Protein AF-A0A830GXI7-F1 (afdb_monomer)

pLDDT: mean 90.22, std 7.75, range [62.47, 98.5]

Radius of gyration: 18.89 Å; Cα contacts (8 Å, |Δi|>4): 140; chains: 1; bounding box: 50×39×60 Å

Solvent-accessible surface area (backbone atoms only — not comparable to full-atom values): 7081 Å² total; per-residue (Å²): 87,68,66,61,53,50,22,61,77,68,75,38,66,59,50,73,40,63,46,100,86,42,29,65,54,28,36,36,38,57,66,35,54,53,53,37,52,76,70,68,50,61,60,83,56,65,65,80,84,56,31,48,54,90,81,69,58,71,45,52,73,83,56,58,69,68,58,56,55,50,49,26,63,78,67,73,42,60,62,36,39,26,18,50,101,79,47,27,68,74,49,72,51,40,56,68,57,56,51,54,50,49,55,54,52,49,60,60,69,63,55,81,81,78,80,85,77,82,129

Structure (mmCIF, N/CA/C/O backbone):
data_AF-A0A830GXI7-F1
#
_entry.id   AF-A0A830GXI7-F1
#
loop_
_atom_site.group_PDB
_atom_site.id
_atom_site.type_symbol
_atom_site.label_atom_id
_atom_site.label_alt_id
_atom_site.label_comp_id
_atom_site.label_asym_id
_atom_site.label_entity_id
_atom_site.label_seq_id
_atom_site.pdbx_PDB_ins_code
_atom_site.Cartn_x
_atom_site.Cartn_y
_atom_site.Cartn_z
_atom_site.occupancy
_atom_site.B_iso_or_equiv
_atom_site.auth_seq_id
_atom_site.auth_comp_id
_atom_site.auth_asym_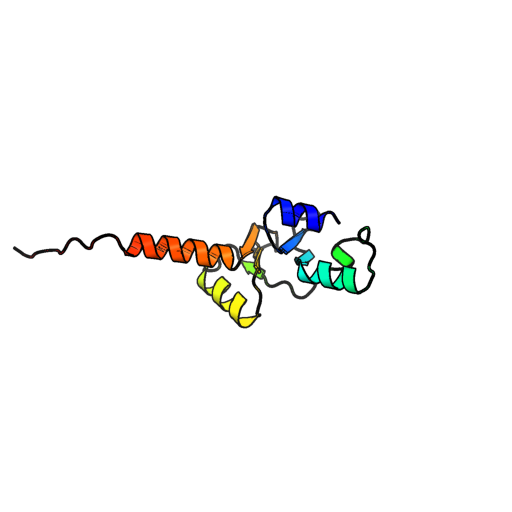id
_atom_site.auth_atom_id
_atom_site.pdbx_PDB_model_num
ATOM 1 N N . MET A 1 1 ? 2.279 -0.111 -20.144 1.00 74.62 1 MET A N 1
ATOM 2 C CA . MET A 1 1 ? 2.112 -0.024 -18.675 1.00 74.62 1 MET A CA 1
ATOM 3 C C . MET A 1 1 ? 0.655 -0.179 -18.230 1.00 74.62 1 MET A C 1
ATOM 5 O O . MET A 1 1 ? -0.108 0.781 -18.223 1.00 74.62 1 MET A O 1
ATOM 9 N N . GLU A 1 2 ? 0.254 -1.386 -17.840 1.00 84.12 2 GLU A N 1
ATOM 10 C CA . GLU A 1 2 ? -1.050 -1.649 -17.210 1.00 84.12 2 GLU A CA 1
ATOM 11 C C . GLU A 1 2 ? -1.208 -0.950 -15.849 1.00 84.12 2 GLU A C 1
ATOM 13 O O . GLU A 1 2 ? -2.260 -0.374 -15.579 1.00 84.12 2 GLU A O 1
ATOM 18 N N . ALA A 1 3 ? -0.132 -0.883 -15.054 1.00 87.75 3 ALA A N 1
ATOM 19 C CA . ALA A 1 3 ? -0.107 -0.191 -13.763 1.00 87.75 3 ALA A CA 1
ATOM 20 C C . ALA A 1 3 ? -0.587 1.268 -13.850 1.00 87.75 3 ALA A C 1
ATOM 22 O O . ALA A 1 3 ? -1.421 1.679 -13.052 1.00 87.75 3 ALA A O 1
ATOM 23 N N . VAL A 1 4 ? -0.136 2.032 -14.854 1.00 89.38 4 VAL A N 1
ATOM 24 C CA . VAL A 1 4 ? -0.565 3.429 -15.072 1.00 89.38 4 VAL A CA 1
ATOM 25 C C . VAL A 1 4 ? -2.072 3.516 -15.327 1.00 89.38 4 VAL A C 1
ATOM 27 O O . VAL A 1 4 ? -2.749 4.385 -14.778 1.00 89.38 4 VAL A O 1
ATOM 30 N N . ARG A 1 5 ? -2.620 2.597 -16.133 1.00 89.81 5 ARG A N 1
ATOM 31 C CA . ARG A 1 5 ? -4.065 2.550 -16.406 1.00 89.81 5 ARG A CA 1
ATOM 32 C C . ARG A 1 5 ? -4.859 2.240 -15.141 1.00 89.81 5 ARG A C 1
ATOM 34 O O . ARG A 1 5 ? -5.876 2.883 -14.900 1.00 89.81 5 ARG A O 1
ATOM 41 N N . LEU A 1 6 ? -4.388 1.294 -14.329 1.00 90.88 6 LEU A N 1
ATOM 42 C CA . LEU A 1 6 ? -5.019 0.947 -13.054 1.00 90.88 6 LEU A CA 1
ATOM 43 C C . LEU A 1 6 ? -4.949 2.104 -12.050 1.00 90.88 6 LEU A C 1
ATOM 45 O O . LEU A 1 6 ? -5.974 2.440 -11.463 1.00 90.88 6 LEU A O 1
ATOM 49 N N . MET A 1 7 ? -3.791 2.759 -11.914 1.00 91.25 7 MET A N 1
ATOM 50 C CA . MET A 1 7 ? -3.619 3.955 -11.078 1.00 91.25 7 MET A CA 1
ATOM 51 C C . MET A 1 7 ? -4.605 5.055 -11.461 1.00 91.25 7 MET A C 1
ATOM 53 O O . MET A 1 7 ? -5.315 5.575 -10.604 1.00 91.25 7 MET A O 1
ATOM 57 N N . SER A 1 8 ? -4.694 5.362 -12.759 1.00 91.81 8 SER A N 1
ATOM 58 C CA . SER A 1 8 ? -5.612 6.374 -13.281 1.00 91.81 8 SER A CA 1
ATOM 59 C C . SER A 1 8 ? -7.073 6.007 -13.012 1.00 91.81 8 SER A C 1
ATOM 61 O O . SER A 1 8 ? -7.814 6.819 -12.461 1.00 91.81 8 SER A O 1
ATOM 63 N N . LYS A 1 9 ? -7.477 4.766 -13.315 1.00 92.25 9 LYS A N 1
ATOM 64 C CA . LYS A 1 9 ? -8.852 4.287 -13.102 1.00 92.25 9 LYS A CA 1
ATOM 65 C C . LYS A 1 9 ? -9.257 4.304 -11.625 1.00 92.25 9 LYS A C 1
ATOM 67 O O . LYS A 1 9 ? -10.391 4.649 -11.314 1.00 92.25 9 LYS A O 1
ATOM 72 N N . ALA A 1 10 ? -8.351 3.921 -10.729 1.00 87.88 10 ALA A N 1
ATOM 73 C CA . ALA A 1 10 ? -8.603 3.865 -9.291 1.00 87.88 10 ALA A CA 1
ATOM 74 C C . ALA A 1 10 ? -8.271 5.180 -8.557 1.00 87.88 10 ALA A C 1
ATOM 76 O O . ALA A 1 10 ? -8.428 5.250 -7.341 1.00 87.88 10 ALA A O 1
ATOM 77 N N . ASN A 1 11 ? -7.818 6.218 -9.274 1.00 88.31 11 ASN A N 1
ATOM 78 C CA . ASN A 1 11 ? -7.367 7.495 -8.714 1.00 88.31 11 ASN A CA 1
ATOM 79 C C . ASN A 1 11 ? -6.364 7.327 -7.548 1.00 88.31 11 ASN A C 1
ATOM 81 O O . ASN A 1 11 ? -6.428 8.017 -6.525 1.00 88.31 11 ASN A O 1
ATOM 85 N N . THR A 1 12 ? -5.429 6.387 -7.692 1.00 90.94 12 THR A N 1
ATOM 86 C CA . THR A 1 12 ? -4.435 6.019 -6.673 1.00 90.94 12 THR A CA 1
ATOM 87 C C . THR A 1 12 ? -3.019 6.181 -7.209 1.00 90.94 12 THR A C 1
ATOM 89 O O . THR A 1 12 ? -2.764 5.917 -8.379 1.00 90.94 12 THR A O 1
ATOM 92 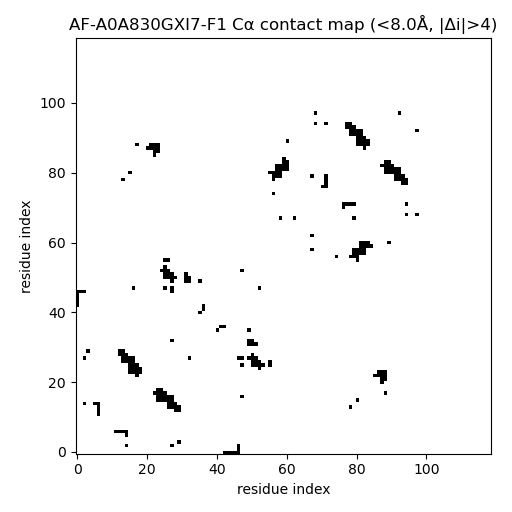N N . GLY A 1 13 ? -2.087 6.571 -6.337 1.00 91.12 13 GLY A N 1
ATOM 93 C CA . GLY A 1 13 ? -0.673 6.711 -6.695 1.00 91.12 13 GLY A CA 1
ATOM 94 C C . GLY A 1 13 ? 0.147 5.433 -6.500 1.00 91.12 13 GLY A C 1
ATOM 95 O O . GLY A 1 13 ? 1.376 5.470 -6.607 1.00 91.12 13 GLY A O 1
ATOM 96 N N . LEU A 1 14 ? -0.506 4.325 -6.134 1.00 93.75 14 LEU A N 1
ATOM 97 C CA . LEU A 1 14 ? 0.123 3.034 -5.879 1.00 93.75 14 LEU A CA 1
ATOM 98 C C . LEU A 1 14 ? -0.800 1.885 -6.293 1.00 93.75 14 LEU A C 1
ATOM 100 O O . LEU A 1 14 ? -1.982 1.879 -5.951 1.00 93.75 14 LEU A O 1
ATOM 104 N N . VAL A 1 15 ? -0.234 0.897 -6.983 1.00 93.88 15 VAL A N 1
ATOM 105 C CA . VAL A 1 15 ? -0.867 -0.398 -7.269 1.00 93.88 15 VAL A CA 1
ATOM 106 C C . VAL A 1 15 ? -0.045 -1.519 -6.652 1.00 93.88 15 VAL A C 1
ATOM 108 O O . VAL A 1 15 ? 1.161 -1.377 -6.442 1.00 93.88 15 VAL A O 1
ATOM 111 N N . VAL A 1 16 ? -0.708 -2.631 -6.358 1.00 95.00 16 VAL A N 1
ATOM 112 C CA . VAL A 1 16 ? -0.100 -3.803 -5.729 1.00 95.00 16 VAL A CA 1
ATOM 113 C C . VAL A 1 16 ? 0.040 -4.902 -6.774 1.00 95.00 16 VAL A C 1
ATOM 115 O O . VAL A 1 16 ? -0.901 -5.171 -7.518 1.00 95.00 16 VAL A O 1
ATOM 118 N N . VAL A 1 17 ? 1.216 -5.518 -6.832 1.00 93.69 17 VAL A N 1
ATOM 119 C CA . VAL A 1 17 ? 1.476 -6.721 -7.624 1.00 93.69 17 VAL A CA 1
ATOM 120 C C . VAL A 1 17 ? 1.105 -7.920 -6.762 1.00 93.69 17 VAL A C 1
ATOM 122 O O . VAL A 1 17 ? 1.584 -8.048 -5.633 1.00 93.69 17 VAL A O 1
ATOM 125 N N . VAL A 1 18 ? 0.229 -8.771 -7.284 1.00 94.44 18 VAL A N 1
ATOM 126 C CA . VAL A 1 18 ? -0.361 -9.898 -6.559 1.00 94.44 18 VAL A CA 1
ATOM 127 C C . VAL A 1 18 ? -0.100 -11.175 -7.349 1.00 94.44 18 VAL A C 1
ATOM 129 O O . VAL A 1 18 ? -0.244 -11.170 -8.569 1.00 94.44 18 VAL A O 1
ATOM 132 N N . GLY A 1 19 ? 0.317 -12.237 -6.662 1.00 94.12 19 GLY A N 1
ATOM 133 C CA . GLY A 1 19 ? 0.496 -13.558 -7.264 1.00 94.12 19 GLY A CA 1
ATOM 134 C C . GLY A 1 19 ? -0.828 -14.298 -7.446 1.00 94.12 19 GLY A C 1
ATOM 135 O O . GLY A 1 19 ? -1.860 -13.893 -6.910 1.00 94.12 19 GLY A O 1
ATOM 136 N N . ASP A 1 20 ? -0.795 -15.429 -8.147 1.00 95.50 20 ASP A N 1
ATOM 137 C CA . ASP A 1 20 ? -1.991 -16.252 -8.392 1.00 95.50 20 ASP A CA 1
ATOM 138 C C . ASP A 1 20 ? -2.632 -16.789 -7.096 1.00 95.50 20 ASP A C 1
ATOM 140 O O . ASP A 1 20 ? -3.826 -17.078 -7.054 1.00 95.50 20 ASP A O 1
ATOM 144 N N . ASP A 1 21 ? -1.85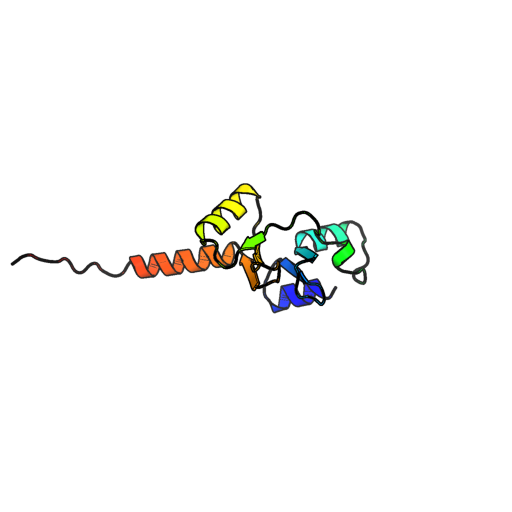6 -16.886 -6.012 1.00 96.00 21 ASP A N 1
ATOM 145 C CA . ASP A 1 21 ? -2.320 -17.280 -4.676 1.00 96.00 21 ASP A CA 1
ATOM 146 C C . ASP A 1 21 ? -2.935 -16.118 -3.866 1.00 96.00 21 ASP A C 1
ATOM 148 O O . ASP A 1 21 ? -3.352 -16.295 -2.716 1.00 96.00 21 ASP A O 1
ATOM 152 N N . GLY A 1 22 ? -3.006 -14.923 -4.458 1.00 96.25 22 GLY A N 1
ATOM 153 C CA . GLY A 1 22 ? -3.529 -13.713 -3.835 1.00 96.25 22 GLY A CA 1
ATOM 154 C C . GLY A 1 22 ? -2.536 -12.997 -2.919 1.00 96.25 22 GLY A C 1
ATOM 155 O O . GLY A 1 22 ? -2.909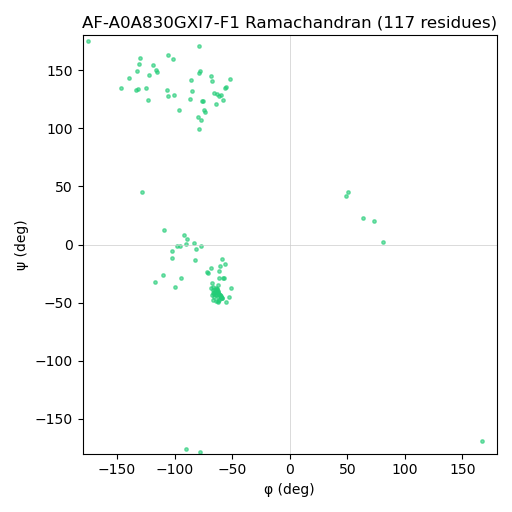 -11.983 -2.317 1.00 96.25 22 GLY A O 1
ATOM 156 N N . LYS A 1 23 ? -1.294 -13.485 -2.792 1.00 96.75 23 LYS A N 1
ATOM 157 C CA . LYS A 1 23 ? -0.282 -12.853 -1.940 1.00 96.75 23 LYS A CA 1
ATOM 158 C C . LYS A 1 23 ? 0.330 -11.624 -2.578 1.00 96.75 23 LYS A C 1
ATOM 160 O O . LYS A 1 23 ? 0.490 -11.526 -3.794 1.00 96.75 23 LYS A O 1
ATOM 165 N N . VAL A 1 24 ? 0.710 -10.689 -1.719 1.00 96.56 24 VAL A N 1
ATOM 166 C CA . VAL A 1 24 ? 1.385 -9.460 -2.122 1.00 96.56 24 VAL A CA 1
ATOM 167 C C . VAL A 1 24 ? 2.833 -9.765 -2.513 1.00 96.56 24 VAL A C 1
ATOM 169 O O . VAL A 1 24 ? 3.648 -10.116 -1.664 1.00 96.56 24 VAL A O 1
ATOM 172 N N . LEU A 1 25 ? 3.160 -9.577 -3.792 1.00 94.75 25 LEU A N 1
ATOM 173 C CA . LEU A 1 25 ? 4.516 -9.743 -4.329 1.00 94.75 25 LEU A CA 1
ATOM 174 C C . LEU A 1 25 ? 5.294 -8.426 -4.372 1.00 94.75 25 LEU A C 1
ATOM 176 O O . LEU A 1 25 ? 6.519 -8.421 -4.298 1.00 94.75 25 LEU A O 1
ATOM 180 N N . GLY A 1 26 ? 4.588 -7.304 -4.515 1.00 94.75 26 GLY A N 1
ATOM 181 C CA . GLY A 1 26 ? 5.223 -6.018 -4.764 1.00 94.75 26 GLY A CA 1
ATOM 182 C C . GLY A 1 26 ? 4.260 -4.852 -4.793 1.00 94.75 26 GLY A C 1
ATOM 183 O O . GLY A 1 26 ? 3.041 -5.011 -4.759 1.00 94.75 26 GLY A O 1
ATOM 184 N N . VAL A 1 27 ? 4.820 -3.656 -4.910 1.00 94.75 27 VAL A N 1
ATOM 185 C CA . VAL A 1 27 ? 4.068 -2.437 -5.198 1.00 94.75 27 VAL A CA 1
ATOM 186 C C . VAL A 1 27 ? 4.744 -1.644 -6.299 1.00 94.75 27 VAL A C 1
ATOM 188 O O . VAL A 1 27 ? 5.966 -1.639 -6.425 1.00 94.75 27 VAL A O 1
ATOM 191 N N . VAL A 1 28 ? 3.942 -0.928 -7.074 1.00 93.94 28 VAL A N 1
ATOM 192 C CA . VAL A 1 28 ? 4.423 0.047 -8.050 1.00 93.94 28 VAL A CA 1
ATOM 193 C C . VAL A 1 28 ? 3.777 1.371 -7.707 1.00 93.94 28 VAL A C 1
ATOM 195 O O . VAL A 1 28 ? 2.554 1.457 -7.615 1.00 93.94 28 VAL A O 1
ATOM 198 N N . SER A 1 29 ? 4.589 2.398 -7.500 1.00 93.00 29 SER A N 1
ATOM 199 C CA . SER A 1 29 ? 4.129 3.761 -7.260 1.00 93.00 29 SER A CA 1
ATOM 200 C C . SER A 1 29 ? 4.343 4.652 -8.482 1.00 93.00 29 SER A C 1
ATOM 202 O O . SER A 1 29 ? 5.153 4.352 -9.359 1.00 93.00 29 SER A O 1
ATOM 204 N N . GLU A 1 30 ? 3.669 5.801 -8.517 1.00 92.19 30 GLU A N 1
ATOM 205 C CA . GLU A 1 30 ? 3.932 6.854 -9.513 1.00 92.19 30 GLU A CA 1
ATOM 206 C C . GLU A 1 30 ? 5.423 7.211 -9.588 1.00 92.19 30 GLU A C 1
ATOM 208 O O . GLU A 1 30 ? 5.962 7.439 -10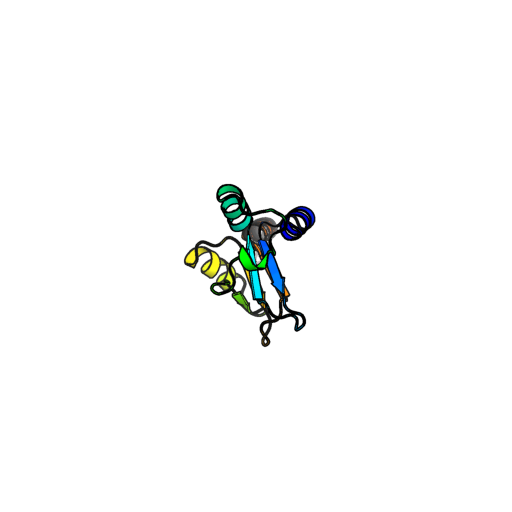.668 1.00 92.19 30 GLU A O 1
ATOM 213 N N . ARG A 1 31 ? 6.114 7.220 -8.439 1.00 90.38 31 ARG A N 1
ATOM 214 C CA . ARG A 1 31 ? 7.546 7.529 -8.366 1.00 90.38 31 ARG A CA 1
ATOM 215 C C . ARG A 1 31 ? 8.391 6.480 -9.081 1.00 90.38 31 ARG A C 1
ATOM 217 O O . ARG A 1 31 ? 9.363 6.849 -9.734 1.00 90.38 31 ARG A O 1
ATOM 224 N N . ASP A 1 32 ? 8.025 5.206 -8.966 1.00 91.31 32 ASP A N 1
ATOM 225 C CA . ASP A 1 32 ? 8.726 4.121 -9.655 1.00 91.31 32 ASP A CA 1
ATOM 226 C C . ASP A 1 32 ? 8.591 4.279 -11.170 1.00 91.31 32 ASP A C 1
ATOM 228 O O . ASP A 1 32 ? 9.591 4.213 -11.882 1.00 91.31 32 ASP A O 1
ATOM 232 N N . ILE A 1 33 ? 7.382 4.600 -11.646 1.00 90.81 33 ILE A N 1
ATOM 233 C CA . ILE A 1 33 ? 7.103 4.859 -13.065 1.00 90.81 33 ILE A CA 1
ATOM 234 C C . ILE A 1 33 ? 7.894 6.071 -13.568 1.00 90.81 33 ILE A C 1
ATOM 236 O O . ILE A 1 33 ? 8.577 5.973 -14.584 1.00 90.81 33 ILE A O 1
ATOM 240 N N . ILE A 1 34 ? 7.853 7.199 -12.850 1.00 91.50 34 ILE A N 1
ATOM 241 C CA . ILE A 1 34 ? 8.593 8.414 -13.225 1.00 91.50 34 ILE A CA 1
ATOM 242 C C . ILE A 1 34 ? 10.096 8.125 -13.303 1.00 91.50 34 ILE A C 1
ATOM 244 O O . ILE A 1 34 ? 10.745 8.500 -14.278 1.00 91.50 34 ILE A O 1
ATOM 248 N N . ARG A 1 35 ? 10.651 7.422 -12.308 1.00 91.62 35 ARG A N 1
ATOM 249 C CA . ARG A 1 35 ? 12.070 7.044 -12.282 1.00 91.62 35 ARG A CA 1
ATOM 250 C C . ARG A 1 35 ? 12.436 6.125 -13.448 1.00 91.62 35 ARG A C 1
ATOM 252 O O . ARG A 1 35 ? 13.502 6.285 -14.029 1.00 91.62 35 ARG A O 1
ATOM 259 N N . ALA A 1 36 ? 11.579 5.169 -13.788 1.00 91.50 36 ALA A N 1
ATOM 260 C CA . ALA A 1 36 ? 11.812 4.251 -14.897 1.00 91.50 36 ALA A CA 1
ATOM 261 C C . ALA A 1 36 ? 11.862 4.978 -16.240 1.00 91.50 36 ALA A C 1
ATOM 263 O O . ALA A 1 36 ? 12.815 4.812 -16.997 1.00 91.50 36 ALA A O 1
ATOM 264 N N . LEU A 1 37 ? 10.877 5.843 -16.491 1.00 90.88 37 LEU A N 1
ATOM 265 C CA . LEU A 1 37 ? 10.817 6.652 -17.705 1.00 90.88 37 LEU A CA 1
ATOM 266 C C . LEU A 1 37 ? 12.018 7.597 -17.806 1.00 90.88 37 LEU A C 1
ATOM 268 O O . LEU A 1 37 ? 12.616 7.710 -18.872 1.00 90.88 37 LEU A O 1
ATOM 272 N N . ALA A 1 38 ? 12.419 8.222 -16.694 1.00 93.69 38 ALA A N 1
ATOM 273 C CA . ALA A 1 38 ? 13.602 9.082 -16.650 1.00 93.69 38 ALA A CA 1
ATOM 274 C C . ALA A 1 38 ? 14.903 8.333 -16.993 1.00 93.69 38 ALA A C 1
ATOM 276 O O . ALA A 1 38 ? 15.823 8.932 -17.541 1.00 93.69 38 ALA A O 1
ATOM 277 N N . ASN A 1 39 ? 14.966 7.029 -16.713 1.00 93.81 39 ASN A N 1
ATOM 278 C CA . ASN A 1 39 ? 16.096 6.163 -17.054 1.00 93.81 39 ASN A CA 1
ATOM 279 C C . ASN A 1 39 ? 15.947 5.470 -18.424 1.00 93.81 39 ASN A C 1
ATOM 281 O O . ASN A 1 39 ? 16.740 4.589 -18.744 1.00 93.81 39 ASN A O 1
ATOM 285 N N . GLY A 1 40 ? 14.939 5.831 -19.226 1.00 93.00 40 GLY A N 1
ATOM 286 C CA . GLY A 1 40 ? 14.732 5.266 -20.563 1.00 93.00 40 GLY A CA 1
ATOM 287 C C . GLY A 1 40 ? 14.200 3.829 -20.579 1.00 93.00 40 GLY A C 1
ATOM 288 O O . GLY A 1 40 ? 14.346 3.143 -21.587 1.00 93.00 40 GLY A O 1
ATOM 289 N N . VAL A 1 41 ? 13.594 3.356 -19.484 1.00 91.81 41 VAL A N 1
ATOM 290 C CA . VAL A 1 41 ? 12.961 2.029 -19.440 1.00 91.81 41 VAL A CA 1
ATOM 291 C C . VAL A 1 41 ? 11.760 2.001 -20.387 1.00 91.81 41 VAL A C 1
ATOM 293 O O . VAL A 1 41 ? 10.887 2.870 -20.314 1.00 91.81 41 VAL A O 1
ATOM 296 N N . ASP A 1 42 ? 11.692 0.979 -21.244 1.00 88.75 42 ASP A N 1
ATOM 297 C CA . ASP A 1 42 ? 10.574 0.786 -22.170 1.00 88.75 42 ASP A CA 1
ATOM 298 C C . ASP A 1 42 ? 9.242 0.638 -21.397 1.00 88.75 42 ASP A C 1
ATOM 300 O O . ASP A 1 42 ? 9.148 -0.210 -20.504 1.00 88.75 42 ASP A O 1
ATOM 304 N N . PRO A 1 43 ? 8.181 1.397 -21.726 1.00 83.44 43 PRO A N 1
ATOM 305 C CA . PRO A 1 43 ? 6.844 1.229 -21.150 1.00 83.44 43 PRO A CA 1
ATOM 306 C C . PRO A 1 43 ? 6.177 -0.149 -21.333 1.00 83.44 43 PRO A C 1
ATOM 308 O O . PRO A 1 43 ? 5.130 -0.400 -20.711 1.00 83.44 43 PRO A O 1
ATOM 311 N N . SER A 1 44 ? 6.709 -1.014 -22.199 1.00 85.00 44 SER A N 1
ATOM 312 C CA . SER A 1 44 ? 6.309 -2.419 -22.334 1.00 85.00 44 SER A CA 1
ATOM 313 C C . SER A 1 44 ? 6.971 -3.335 -21.305 1.00 85.00 44 SER A C 1
ATOM 315 O O . SER A 1 44 ? 6.538 -4.476 -21.156 1.00 85.00 44 SER A O 1
ATOM 317 N N . THR A 1 45 ? 7.999 -2.855 -20.602 1.00 86.75 45 THR A N 1
ATOM 318 C CA . THR A 1 45 ? 8.695 -3.597 -19.546 1.00 86.75 45 THR A CA 1
ATOM 319 C C . THR A 1 45 ? 7.701 -4.060 -18.465 1.00 86.75 45 THR A C 1
ATOM 321 O O . THR A 1 45 ? 6.851 -3.261 -18.044 1.00 86.75 45 THR A O 1
ATOM 324 N N . PRO A 1 46 ? 7.781 -5.328 -18.013 1.00 84.19 46 PRO A N 1
ATOM 325 C CA . PRO A 1 46 ? 6.971 -5.847 -16.914 1.00 84.19 46 PRO A CA 1
ATOM 326 C C . PRO A 1 46 ? 7.040 -4.981 -15.651 1.00 84.19 46 PRO A C 1
ATOM 328 O O . PRO A 1 46 ? 8.070 -4.409 -15.316 1.00 84.19 46 PRO A O 1
ATOM 331 N N . VAL A 1 47 ? 5.916 -4.850 -14.947 1.00 80.69 47 VAL A N 1
ATOM 332 C CA . VAL A 1 47 ? 5.776 -3.910 -13.818 1.00 80.69 47 VAL A CA 1
ATOM 333 C C . VAL A 1 47 ? 6.557 -4.338 -12.566 1.00 80.69 47 VAL A C 1
ATOM 335 O O . VAL A 1 47 ? 6.923 -3.501 -11.738 1.00 80.69 47 VAL A O 1
ATOM 338 N N . ASP A 1 48 ? 6.838 -5.630 -12.445 1.00 79.06 48 ASP A N 1
ATOM 339 C CA . ASP A 1 48 ? 7.618 -6.251 -11.376 1.00 79.06 48 ASP A CA 1
ATOM 340 C C . ASP A 1 48 ? 9.119 -5.926 -11.452 1.00 79.06 48 ASP A C 1
ATOM 342 O O . ASP A 1 48 ? 9.780 -5.866 -10.418 1.00 79.06 48 ASP A O 1
ATOM 346 N N . SER A 1 49 ? 9.657 -5.599 -12.630 1.00 82.25 49 SER A N 1
ATOM 347 C CA . SER A 1 49 ? 11.054 -5.164 -12.767 1.00 82.25 49 SER A CA 1
ATOM 348 C C . SER A 1 49 ? 11.276 -3.683 -12.430 1.00 82.25 49 SER A C 1
ATOM 350 O O . SER A 1 49 ? 12.405 -3.196 -12.479 1.00 82.25 49 SER A O 1
ATOM 352 N N . VAL A 1 50 ? 10.203 -2.945 -12.138 1.00 84.00 50 VAL A N 1
ATOM 353 C CA . VAL A 1 50 ? 10.228 -1.487 -11.931 1.00 84.00 50 VAL A CA 1
ATOM 354 C C . VAL A 1 50 ? 9.814 -1.088 -10.516 1.00 84.00 50 VAL A C 1
ATOM 356 O O . VAL A 1 50 ? 10.279 -0.073 -9.991 1.00 84.00 50 VAL A O 1
ATOM 359 N N . GLY A 1 51 ? 8.913 -1.872 -9.922 1.00 83.81 51 GLY A N 1
ATOM 360 C CA . GLY A 1 51 ? 8.357 -1.638 -8.596 1.00 83.81 51 GLY A CA 1
ATOM 361 C C . GLY A 1 51 ? 9.276 -2.022 -7.437 1.00 83.81 51 GLY A C 1
ATOM 362 O O . GLY A 1 51 ? 10.397 -2.498 -7.597 1.00 83.81 51 GLY A O 1
ATOM 363 N N . THR A 1 52 ? 8.756 -1.834 -6.228 1.00 84.75 52 THR A N 1
ATOM 364 C CA . THR A 1 52 ? 9.386 -2.264 -4.977 1.00 84.75 52 THR A CA 1
ATOM 365 C C . THR A 1 52 ? 8.821 -3.619 -4.549 1.00 84.75 52 THR A C 1
ATOM 367 O O . THR A 1 52 ? 7.638 -3.708 -4.227 1.00 84.75 52 THR A O 1
ATOM 370 N N . MET A 1 53 ? 9.660 -4.659 -4.510 1.00 85.00 53 MET A N 1
ATOM 371 C CA . MET A 1 53 ? 9.237 -6.033 -4.175 1.00 85.00 53 MET A CA 1
ATOM 372 C C . MET A 1 53 ? 9.532 -6.423 -2.715 1.00 85.00 53 MET A C 1
ATOM 374 O O . MET A 1 53 ? 8.727 -7.074 -2.062 1.00 85.00 53 MET A O 1
ATOM 378 N N . ASN A 1 54 ? 10.658 -5.968 -2.153 1.00 76.88 54 ASN A N 1
ATOM 379 C CA . ASN A 1 54 ? 11.176 -6.520 -0.887 1.00 76.88 54 ASN A CA 1
ATOM 380 C C . ASN A 1 54 ? 10.910 -5.656 0.358 1.00 76.88 54 ASN A C 1
ATOM 382 O O . ASN A 1 54 ? 11.127 -6.103 1.480 1.00 76.88 54 ASN A O 1
ATOM 386 N N . SER A 1 55 ? 10.467 -4.412 0.185 1.00 83.69 55 SER A N 1
ATOM 387 C CA . SER A 1 55 ? 10.319 -3.429 1.271 1.00 83.69 55 SER A CA 1
ATOM 388 C C . SER A 1 55 ? 8.924 -2.806 1.285 1.00 83.69 55 SER A C 1
ATOM 390 O O . SER A 1 55 ? 8.744 -1.594 1.408 1.00 83.69 55 SER A O 1
ATOM 392 N N . ILE A 1 56 ? 7.914 -3.665 1.146 1.00 91.44 56 ILE A N 1
ATOM 393 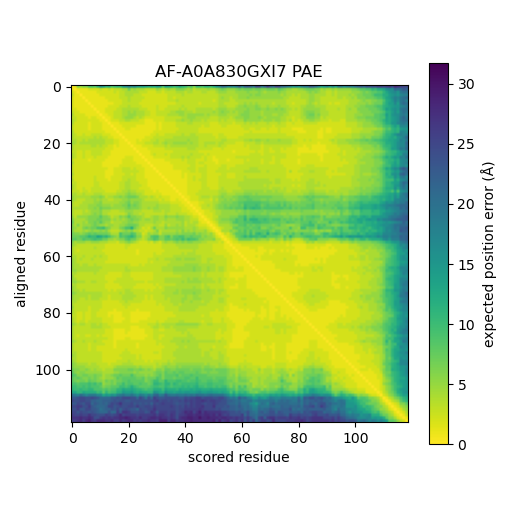C CA . ILE A 1 56 ? 6.510 -3.264 1.136 1.00 91.44 56 ILE A CA 1
ATOM 394 C C . ILE A 1 56 ? 6.075 -2.941 2.563 1.00 91.44 56 ILE A C 1
ATOM 396 O O . ILE A 1 56 ? 6.156 -3.777 3.463 1.00 91.44 56 ILE A O 1
ATOM 400 N N . VAL A 1 57 ? 5.576 -1.725 2.765 1.00 95.06 57 VAL A N 1
ATOM 401 C CA . VAL A 1 57 ? 4.986 -1.321 4.040 1.00 95.06 57 VAL A CA 1
ATOM 402 C C . VAL A 1 57 ? 3.584 -1.923 4.132 1.00 95.06 57 VAL A C 1
ATOM 404 O O . VAL A 1 57 ? 2.668 -1.493 3.425 1.00 95.06 57 VAL A O 1
ATOM 407 N N . LYS A 1 58 ? 3.446 -2.940 4.988 1.00 96.44 58 LYS A N 1
ATOM 408 C CA . LYS A 1 58 ? 2.216 -3.712 5.193 1.00 96.44 58 LYS A CA 1
ATOM 409 C C . LYS A 1 58 ? 1.662 -3.524 6.605 1.00 96.44 58 LYS A C 1
ATOM 411 O O . LYS A 1 58 ? 2.426 -3.358 7.555 1.00 96.44 58 LYS A O 1
ATOM 416 N N . VAL A 1 59 ? 0.342 -3.597 6.732 1.00 97.88 59 VAL A N 1
ATOM 417 C CA . VAL A 1 59 ? -0.395 -3.709 8.003 1.00 97.88 59 VAL A CA 1
ATOM 418 C C . VAL A 1 59 ? -1.413 -4.832 7.903 1.00 97.88 59 VAL A C 1
ATOM 420 O O . VAL A 1 59 ? -1.863 -5.177 6.809 1.00 97.88 59 VAL A O 1
ATOM 423 N N . HIS A 1 60 ? -1.785 -5.389 9.046 1.00 98.38 60 HIS A N 1
ATOM 424 C CA . HIS A 1 60 ? -2.829 -6.398 9.104 1.00 98.38 60 HIS A CA 1
ATOM 425 C C . HIS A 1 60 ? -4.220 -5.745 9.017 1.00 98.38 60 HIS A C 1
ATOM 427 O O . HIS A 1 60 ? -4.421 -4.652 9.537 1.00 98.38 60 HIS A O 1
ATOM 433 N N . GLU A 1 61 ? -5.213 -6.412 8.424 1.00 98.00 61 GLU A N 1
ATOM 434 C CA . GLU A 1 61 ? -6.584 -5.880 8.269 1.00 98.00 61 GLU A CA 1
ATOM 435 C C . GLU A 1 61 ? -7.296 -5.567 9.597 1.00 98.00 61 GLU A C 1
ATOM 437 O O . GLU A 1 61 ? -8.257 -4.803 9.631 1.00 98.00 61 GLU A O 1
ATOM 442 N N . LYS A 1 62 ? -6.800 -6.136 10.701 1.00 97.88 62 LYS A N 1
ATOM 443 C CA . LYS A 1 62 ? -7.293 -5.897 12.070 1.00 97.88 62 LYS A CA 1
ATOM 444 C C . LYS A 1 62 ? -6.461 -4.865 12.842 1.00 97.88 62 LYS A C 1
ATOM 446 O O . LYS A 1 62 ? -6.759 -4.604 14.005 1.00 97.88 62 LYS A O 1
ATOM 451 N N . ASP A 1 63 ? -5.404 -4.315 12.241 1.00 97.88 63 ASP A N 1
ATOM 452 C CA . ASP A 1 63 ? -4.601 -3.279 12.887 1.00 97.88 63 ASP A CA 1
ATOM 453 C C . ASP A 1 63 ? -5.411 -1.983 13.044 1.00 97.88 63 ASP A C 1
ATOM 455 O O . ASP A 1 63 ? -6.144 -1.586 12.135 1.00 97.88 63 ASP A O 1
ATOM 459 N N . PRO A 1 64 ? -5.271 -1.273 14.176 1.00 96.62 64 PRO A N 1
ATOM 460 C CA . PRO A 1 64 ? -5.983 -0.024 14.379 1.00 96.62 64 PRO A CA 1
ATOM 461 C C . PRO A 1 64 ? -5.453 1.056 13.431 1.00 96.62 64 PRO A C 1
ATOM 463 O O . PRO A 1 64 ? -4.249 1.164 13.190 1.00 96.62 64 PRO A O 1
ATOM 466 N N . ILE A 1 65 ? -6.342 1.933 12.962 1.00 94.62 65 ILE A N 1
ATOM 467 C CA . ILE A 1 65 ? -5.997 2.978 11.986 1.00 94.62 65 ILE A CA 1
ATOM 468 C C . ILE A 1 65 ? -4.862 3.905 12.460 1.00 94.62 65 ILE A C 1
ATOM 470 O O . ILE A 1 65 ? -4.061 4.380 11.656 1.00 94.62 65 ILE A O 1
ATOM 474 N N . ILE A 1 66 ? -4.725 4.104 13.776 1.00 94.50 66 ILE A N 1
ATOM 475 C CA . ILE A 1 66 ? -3.641 4.899 14.369 1.00 94.50 66 ILE A CA 1
ATOM 476 C C . ILE A 1 66 ? -2.256 4.305 14.081 1.00 94.50 66 ILE A C 1
ATOM 478 O O . ILE A 1 66 ? -1.308 5.048 13.842 1.00 94.50 66 ILE A O 1
ATOM 482 N N . LYS A 1 67 ? -2.144 2.970 14.030 1.00 96.06 67 LYS A N 1
ATOM 483 C CA . LYS A 1 67 ? -0.907 2.272 13.661 1.00 96.06 67 LYS A CA 1
ATOM 484 C C . LYS A 1 67 ? -0.566 2.523 12.196 1.00 96.06 67 LYS A C 1
ATOM 486 O O . LYS A 1 67 ? 0.597 2.738 11.878 1.00 96.06 67 LYS A O 1
ATOM 491 N N . VAL A 1 68 ? -1.569 2.554 11.316 1.00 96.50 68 VAL A N 1
ATOM 492 C CA . VAL A 1 68 ? -1.383 2.877 9.892 1.00 96.50 68 VAL A CA 1
ATOM 493 C C . VAL A 1 68 ? -0.826 4.294 9.731 1.00 96.50 68 VAL A C 1
ATOM 495 O O . VAL A 1 68 ? 0.161 4.487 9.024 1.00 96.50 68 VAL A O 1
ATOM 498 N N . ALA A 1 69 ? -1.415 5.271 10.427 1.00 95.69 69 ALA A N 1
ATOM 499 C CA . ALA A 1 69 ? -0.965 6.663 10.399 1.00 95.69 69 ALA A CA 1
ATOM 500 C C . ALA A 1 69 ? 0.468 6.827 10.941 1.00 95.69 69 ALA A C 1
ATOM 502 O O . ALA A 1 69 ? 1.292 7.493 10.312 1.00 95.69 69 ALA A O 1
ATOM 503 N N . ALA A 1 70 ? 0.781 6.184 12.072 1.00 95.94 70 ALA A N 1
ATOM 504 C CA . ALA A 1 70 ? 2.126 6.182 12.643 1.00 95.94 70 ALA A CA 1
ATOM 505 C C . ALA A 1 70 ? 3.146 5.574 11.670 1.00 95.94 70 ALA A C 1
ATOM 507 O O . ALA A 1 70 ? 4.175 6.183 11.387 1.00 95.94 70 ALA A O 1
ATOM 508 N N . LEU A 1 71 ? 2.818 4.428 11.067 1.00 96.31 71 LEU A N 1
ATOM 509 C CA . LEU A 1 71 ? 3.693 3.741 10.121 1.00 96.31 71 LEU A CA 1
ATOM 510 C C . LEU A 1 71 ? 3.956 4.571 8.854 1.00 96.31 71 LEU A C 1
ATOM 512 O O . LEU A 1 71 ? 5.083 4.585 8.357 1.00 96.31 71 LEU A O 1
ATOM 516 N N . MET A 1 72 ? 2.947 5.290 8.346 1.00 95.38 72 MET A N 1
ATOM 517 C CA . MET A 1 72 ? 3.123 6.238 7.238 1.00 95.38 72 MET A CA 1
ATOM 518 C C . MET A 1 72 ? 4.145 7.327 7.581 1.00 95.38 72 MET A C 1
ATOM 520 O O . MET A 1 72 ? 5.033 7.600 6.770 1.00 95.38 72 MET A O 1
ATOM 524 N N . ALA A 1 73 ? 4.053 7.911 8.780 1.00 94.62 73 ALA A N 1
ATOM 525 C CA . ALA A 1 73 ? 4.983 8.938 9.243 1.00 94.62 73 ALA A CA 1
ATOM 526 C C . ALA A 1 73 ? 6.402 8.379 9.445 1.00 94.62 73 ALA A C 1
ATOM 528 O O . ALA A 1 73 ? 7.364 8.941 8.927 1.00 94.62 73 ALA A O 1
ATOM 529 N N . GLU A 1 74 ? 6.533 7.239 10.128 1.00 96.19 74 GLU A N 1
ATOM 530 C CA . GLU A 1 74 ? 7.818 6.591 10.424 1.00 96.19 74 GLU A CA 1
ATOM 531 C C . GLU A 1 74 ? 8.574 6.147 9.170 1.00 96.19 74 GLU A C 1
ATOM 533 O O . GLU A 1 74 ? 9.802 6.223 9.113 1.00 96.19 74 GLU A O 1
ATOM 538 N N . ARG A 1 75 ? 7.856 5.639 8.163 1.00 94.19 75 ARG A N 1
ATOM 539 C CA . ARG A 1 75 ? 8.449 5.139 6.914 1.00 94.19 75 ARG A CA 1
ATOM 540 C C . ARG A 1 75 ? 8.467 6.182 5.800 1.00 94.19 75 ARG A C 1
ATOM 542 O O . ARG A 1 75 ? 8.968 5.886 4.718 1.00 94.19 75 ARG A O 1
ATOM 549 N N . ASN A 1 76 ? 7.943 7.384 6.052 1.00 92.75 76 ASN A N 1
ATOM 550 C CA . ASN A 1 76 ? 7.776 8.452 5.067 1.00 92.75 76 ASN A CA 1
ATOM 551 C C . ASN A 1 76 ? 7.074 7.964 3.780 1.00 92.75 76 ASN A C 1
ATOM 553 O O . ASN A 1 76 ? 7.496 8.240 2.652 1.00 92.75 76 ASN A O 1
ATOM 557 N N . VAL A 1 77 ? 5.997 7.192 3.954 1.00 92.94 77 VAL A N 1
ATOM 558 C CA . VAL A 1 77 ? 5.177 6.657 2.860 1.00 92.94 77 VAL A CA 1
ATOM 559 C C . VAL A 1 77 ? 3.762 7.213 2.925 1.00 92.94 77 VAL A C 1
ATOM 561 O O . VAL A 1 77 ? 3.238 7.524 3.985 1.00 92.94 77 VAL A O 1
ATOM 564 N N . ARG A 1 78 ? 3.120 7.328 1.760 1.00 94.12 78 ARG A N 1
ATOM 565 C CA . ARG A 1 78 ? 1.751 7.864 1.630 1.00 94.12 78 ARG A CA 1
ATOM 566 C C . ARG A 1 78 ? 0.688 6.786 1.442 1.00 94.12 78 ARG A C 1
ATOM 568 O O . ARG A 1 78 ? -0.487 7.118 1.351 1.00 94.12 78 ARG A O 1
ATOM 575 N N . HIS A 1 79 ? 1.110 5.535 1.306 1.00 94.94 79 HIS A N 1
ATOM 576 C CA . HIS A 1 79 ? 0.254 4.382 1.074 1.00 94.94 79 HIS A CA 1
ATOM 577 C C . HIS A 1 79 ? 0.777 3.220 1.909 1.00 94.94 79 HIS A C 1
ATOM 579 O O . HIS A 1 79 ? 1.991 3.059 2.048 1.00 94.94 79 HIS A O 1
ATOM 585 N N . VAL A 1 80 ? -0.140 2.420 2.433 1.00 95.94 80 VAL A N 1
ATOM 586 C CA . VAL A 1 80 ? 0.144 1.205 3.192 1.00 95.94 80 VAL A CA 1
ATOM 587 C C . VAL A 1 80 ? -0.726 0.091 2.630 1.00 95.94 80 VAL A C 1
ATOM 589 O O . VAL A 1 80 ? -1.917 0.291 2.385 1.00 95.94 80 VAL A O 1
ATOM 592 N N . VAL A 1 81 ? -0.125 -1.074 2.403 1.00 97.06 81 VAL A N 1
ATOM 593 C CA . VAL A 1 81 ? -0.835 -2.258 1.910 1.00 97.06 81 VAL A CA 1
ATOM 594 C C . VAL A 1 81 ? -1.462 -2.994 3.089 1.00 97.06 81 VAL A C 1
ATOM 596 O O . VAL A 1 81 ? -0.805 -3.227 4.100 1.00 97.06 81 VAL A O 1
ATOM 599 N N . VAL A 1 82 ? -2.733 -3.360 2.962 1.00 97.81 82 VAL A N 1
ATOM 600 C CA . VAL A 1 82 ? -3.479 -4.097 3.985 1.00 97.81 82 VAL A CA 1
ATOM 601 C C . VAL A 1 82 ? -3.538 -5.566 3.589 1.00 97.81 82 VAL A C 1
ATOM 603 O O . VAL A 1 82 ? -3.927 -5.879 2.460 1.00 97.81 82 VAL A O 1
ATOM 606 N N . VAL A 1 83 ? -3.171 -6.457 4.509 1.00 98.50 83 VAL A N 1
ATOM 607 C CA . VAL A 1 83 ? -3.140 -7.912 4.292 1.00 98.50 83 VAL A CA 1
ATOM 608 C C . VAL A 1 83 ? -3.853 -8.688 5.402 1.00 98.50 83 VAL A C 1
ATOM 610 O O . VAL A 1 83 ? -4.058 -8.157 6.494 1.00 98.50 83 VAL A O 1
ATOM 613 N N . ASP A 1 84 ? -4.229 -9.939 5.127 1.00 98.44 84 ASP A N 1
ATOM 614 C CA . ASP A 1 84 ? -4.683 -10.890 6.156 1.00 98.44 84 ASP A CA 1
ATOM 615 C C . ASP A 1 84 ? -3.548 -11.731 6.757 1.00 98.44 84 ASP A C 1
ATOM 617 O O . ASP A 1 84 ? -2.373 -11.571 6.418 1.00 98.44 84 ASP A O 1
ATOM 621 N N . ASP A 1 85 ? -3.932 -12.666 7.630 1.00 98.19 85 ASP A N 1
ATOM 622 C CA . ASP A 1 85 ? -3.066 -13.642 8.298 1.00 98.19 85 ASP A CA 1
ATOM 623 C C . ASP A 1 85 ? -2.239 -14.511 7.316 1.00 98.19 85 ASP A C 1
ATOM 625 O O . ASP A 1 85 ? -1.250 -15.126 7.715 1.00 98.19 85 ASP A O 1
ATOM 629 N N . TYR A 1 86 ? -2.608 -14.560 6.028 1.00 97.75 86 TYR A N 1
ATOM 630 C CA . TYR A 1 86 ? -1.938 -15.342 4.980 1.00 97.75 86 TYR A CA 1
ATOM 631 C C . TYR A 1 86 ? -1.167 -14.475 3.970 1.00 97.75 86 TYR A C 1
ATOM 633 O O . TYR A 1 86 ? -0.757 -14.979 2.922 1.00 97.75 86 TYR A O 1
ATOM 641 N N . ASP A 1 87 ? -0.966 -13.190 4.280 1.00 97.19 87 ASP A N 1
ATOM 642 C CA . ASP A 1 87 ? -0.313 -12.187 3.427 1.00 97.19 87 ASP A CA 1
ATOM 643 C C . ASP A 1 87 ? -1.060 -11.888 2.114 1.00 97.19 87 ASP A C 1
ATOM 645 O O . ASP A 1 87 ? -0.476 -11.410 1.134 1.00 97.19 87 ASP A O 1
ATOM 649 N N . ARG A 1 88 ? -2.370 -12.166 2.080 1.00 98.19 88 ARG A N 1
ATOM 650 C CA . ARG A 1 88 ? -3.204 -11.887 0.909 1.00 98.19 88 ARG A CA 1
ATOM 651 C C . ARG A 1 88 ? -3.719 -10.463 0.938 1.00 98.19 88 ARG A C 1
ATOM 653 O O . ARG A 1 88 ? -4.116 -9.960 1.989 1.00 98.19 88 ARG A O 1
ATOM 660 N N . LEU A 1 89 ? -3.758 -9.832 -0.232 1.00 97.94 89 LEU A N 1
ATOM 661 C CA . LEU A 1 89 ? -4.190 -8.445 -0.368 1.00 97.94 89 LEU A CA 1
ATOM 662 C C . LEU A 1 89 ? -5.649 -8.263 0.077 1.00 97.94 89 LEU A C 1
ATOM 664 O O . LEU A 1 89 ? -6.556 -8.923 -0.429 1.00 97.94 89 LEU A O 1
ATOM 668 N N . LYS A 1 90 ? -5.876 -7.303 0.975 1.00 97.88 90 LYS A N 1
ATOM 669 C CA . LYS A 1 90 ? -7.211 -6.829 1.377 1.00 97.88 90 LYS A CA 1
ATOM 670 C C . LYS A 1 90 ? -7.509 -5.422 0.895 1.00 97.88 90 LYS A C 1
ATOM 672 O O . LYS A 1 90 ? -8.666 -5.082 0.675 1.00 97.88 90 LYS A O 1
ATOM 677 N N . GLY A 1 91 ? -6.475 -4.614 0.688 1.00 94.81 91 GLY A N 1
ATOM 678 C CA . GLY A 1 91 ? -6.630 -3.278 0.136 1.00 94.81 91 GLY A CA 1
ATOM 679 C C . GLY A 1 91 ? -5.379 -2.430 0.285 1.00 94.81 91 GLY A C 1
ATOM 680 O O . GLY A 1 91 ? -4.304 -2.911 0.640 1.00 94.81 91 GLY A O 1
ATOM 681 N N . VAL A 1 92 ? -5.539 -1.140 0.015 1.00 95.19 92 VAL A N 1
ATOM 682 C CA . VAL A 1 92 ? -4.508 -0.121 0.204 1.00 95.19 92 VAL A CA 1
ATOM 683 C C . VAL A 1 92 ? -5.159 1.057 0.906 1.00 95.19 92 VAL A C 1
ATOM 685 O O . VAL A 1 92 ? -6.226 1.499 0.492 1.00 95.19 92 VAL A O 1
ATOM 688 N N . ILE A 1 93 ? -4.508 1.570 1.945 1.00 95.31 93 ILE A N 1
ATOM 689 C CA . ILE A 1 93 ? -4.905 2.810 2.613 1.00 95.31 93 ILE A CA 1
ATOM 690 C C . ILE A 1 93 ? -3.914 3.887 2.200 1.00 95.31 93 ILE A C 1
ATOM 692 O O . ILE A 1 93 ? -2.702 3.700 2.317 1.00 95.31 93 ILE A O 1
ATOM 696 N N . SER A 1 94 ? -4.418 5.019 1.722 1.00 95.00 94 SER A N 1
ATOM 697 C CA . SER A 1 94 ? -3.634 6.210 1.426 1.00 95.00 94 SER A CA 1
ATOM 698 C C . SER A 1 94 ? -3.777 7.262 2.524 1.00 95.00 94 SER A C 1
ATOM 700 O O . SER A 1 94 ? -4.761 7.309 3.260 1.00 95.00 94 SER A O 1
ATOM 702 N N . ILE A 1 95 ? -2.821 8.185 2.590 1.00 94.50 95 ILE A N 1
ATOM 703 C CA . ILE A 1 95 ? -2.921 9.359 3.464 1.00 94.50 95 ILE A CA 1
ATOM 704 C C . ILE A 1 95 ? -4.172 10.202 3.160 1.00 94.50 95 ILE A C 1
ATOM 706 O O . ILE A 1 95 ? -4.726 10.827 4.059 1.00 94.50 95 ILE A O 1
ATOM 710 N N . ARG A 1 96 ? -4.657 10.195 1.909 1.00 93.62 96 ARG A N 1
ATOM 711 C CA . ARG A 1 96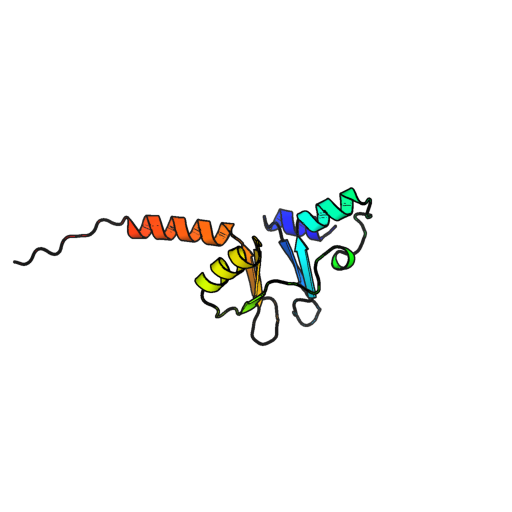 ? -5.883 10.911 1.522 1.00 93.62 96 ARG A CA 1
ATOM 712 C C . ARG A 1 96 ? -7.125 10.294 2.163 1.00 93.62 96 ARG A C 1
ATOM 714 O O . ARG A 1 96 ? -8.040 11.038 2.498 1.00 93.62 96 ARG A O 1
ATOM 721 N N . ASP A 1 97 ? -7.134 8.979 2.367 1.00 93.12 97 ASP A N 1
ATOM 722 C CA . ASP A 1 97 ? -8.234 8.289 3.047 1.00 93.12 97 ASP A CA 1
ATOM 723 C C . ASP A 1 97 ? -8.274 8.690 4.526 1.00 93.12 97 ASP A C 1
ATOM 725 O O . ASP A 1 97 ? -9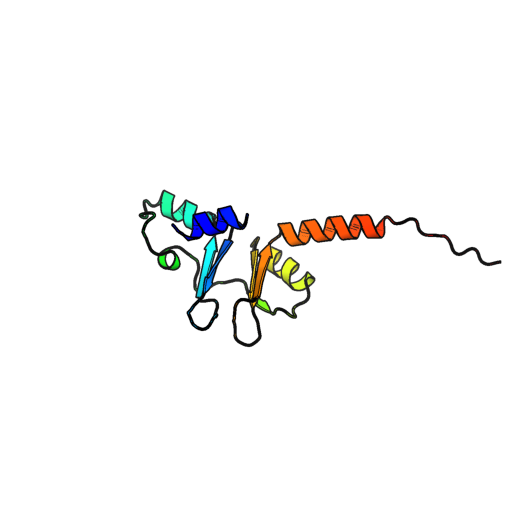.328 9.057 5.037 1.00 93.12 97 ASP A O 1
ATOM 729 N N . LEU A 1 98 ? -7.107 8.747 5.182 1.00 92.44 98 LEU A N 1
ATOM 730 C CA . LEU A 1 98 ? -6.996 9.199 6.575 1.00 92.44 98 LEU A CA 1
ATOM 731 C C . LEU A 1 98 ? -7.478 10.644 6.761 1.00 92.44 98 LEU A C 1
ATOM 733 O O . LEU A 1 98 ? -8.194 10.941 7.715 1.00 92.44 98 LEU A O 1
ATOM 737 N N . LEU A 1 99 ? -7.095 11.545 5.851 1.00 92.12 99 LEU A N 1
ATOM 738 C CA . LEU A 1 99 ? -7.507 12.949 5.905 1.00 92.12 99 LEU A CA 1
ATOM 739 C C . LEU A 1 99 ? -9.014 13.111 5.677 1.00 92.12 99 LEU A C 1
ATOM 741 O O . LEU A 1 99 ? -9.658 13.866 6.399 1.00 92.12 99 LEU A O 1
ATOM 745 N N . ARG A 1 100 ? -9.587 12.363 4.725 1.00 91.19 100 ARG A N 1
ATOM 746 C CA . ARG A 1 100 ? -11.029 12.391 4.450 1.00 91.19 100 ARG A CA 1
ATOM 747 C C . ARG A 1 100 ? -11.848 11.976 5.674 1.00 91.19 100 ARG A C 1
ATOM 749 O O . ARG A 1 100 ? -12.820 12.650 6.006 1.00 91.19 100 ARG A O 1
ATOM 756 N N . GLU A 1 101 ? -11.448 10.902 6.350 1.00 90.19 101 GLU A N 1
ATOM 757 C CA . GLU A 1 101 ? -12.126 10.444 7.568 1.00 90.19 101 GLU A CA 1
ATOM 758 C C . GLU A 1 101 ? -11.935 11.421 8.734 1.00 90.19 101 GLU A C 1
ATOM 760 O O . GLU A 1 101 ? -12.868 11.673 9.492 1.00 90.19 101 GLU A O 1
ATOM 765 N N . TYR A 1 102 ? -10.753 12.029 8.869 1.00 89.19 102 TYR A N 1
ATOM 766 C CA . TYR A 1 102 ? -10.510 13.046 9.892 1.00 89.19 102 TYR A CA 1
ATOM 767 C C . TYR A 1 102 ? -11.430 14.266 9.742 1.00 89.19 102 TYR A C 1
ATOM 769 O O . TYR A 1 102 ? -11.985 14.741 10.737 1.00 89.19 102 TYR A O 1
ATOM 777 N N . ASP A 1 103 ? -11.629 14.747 8.515 1.00 87.31 103 ASP A N 1
ATOM 778 C CA . ASP A 1 103 ? -12.546 15.853 8.240 1.00 87.31 103 ASP A CA 1
ATOM 779 C C . ASP A 1 103 ? -14.000 15.456 8.541 1.00 87.31 103 ASP A C 1
ATOM 781 O O . ASP A 1 103 ? -14.719 16.200 9.210 1.00 87.31 103 ASP A O 1
ATOM 785 N N . ALA A 1 104 ? -14.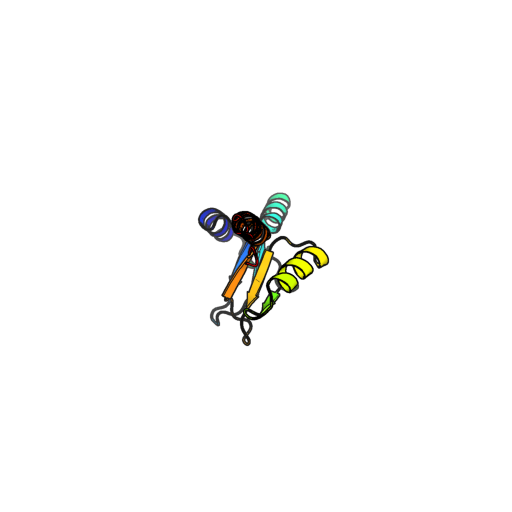415 14.247 8.149 1.00 86.81 104 ALA A N 1
ATOM 786 C CA . ALA A 1 104 ? -15.742 13.724 8.475 1.00 86.81 104 ALA A CA 1
ATOM 787 C C . ALA A 1 104 ? -15.971 13.618 9.997 1.00 86.81 104 ALA A C 1
ATOM 789 O O . ALA A 1 104 ? -17.008 14.048 10.509 1.00 86.81 104 ALA A O 1
ATOM 790 N N . LEU A 1 105 ? -14.987 13.103 10.741 1.00 87.56 105 LEU A N 1
ATOM 791 C CA . LEU A 1 105 ? -15.033 12.999 12.202 1.00 87.56 105 LEU A CA 1
ATOM 792 C C . LEU A 1 105 ? -15.117 14.374 12.874 1.00 87.56 105 LEU A C 1
ATOM 794 O O . LEU A 1 105 ? -15.885 14.546 13.823 1.00 87.56 105 LEU A O 1
ATOM 798 N N . LYS A 1 106 ? -14.368 15.366 12.381 1.00 86.50 106 LYS A N 1
ATOM 799 C CA . LYS A 1 106 ? -14.439 16.749 12.874 1.00 86.50 106 LYS A CA 1
ATOM 800 C C . LYS A 1 106 ? -15.827 17.351 12.716 1.00 86.50 106 LYS A C 1
ATOM 802 O O . LYS A 1 106 ? -16.324 17.975 13.651 1.00 86.50 106 LYS A O 1
ATOM 807 N N . GLU A 1 107 ? -16.455 17.158 11.563 1.00 87.31 107 GLU A N 1
ATOM 808 C CA . GLU A 1 107 ? -17.804 17.667 11.311 1.00 87.31 107 GLU A CA 1
ATOM 809 C C . GLU A 1 107 ? -18.851 16.979 12.201 1.00 87.31 107 GLU A C 1
ATOM 811 O O . GLU A 1 107 ? -19.747 17.635 12.731 1.00 87.31 107 GLU A O 1
ATOM 816 N N . LEU A 1 108 ? -18.700 15.680 12.480 1.00 83.00 108 LEU A N 1
ATOM 817 C CA . LEU A 1 108 ? -19.559 14.978 13.441 1.00 83.00 108 LEU A CA 1
ATOM 818 C C . LEU A 1 108 ? -19.383 15.489 14.877 1.00 83.00 108 LEU A C 1
ATOM 820 O O . LEU A 1 108 ? -20.372 15.645 15.595 1.00 83.00 108 LEU A O 1
ATOM 824 N N . ALA A 1 109 ? -18.146 15.766 15.291 1.00 82.50 109 ALA A N 1
ATOM 825 C CA . ALA A 1 109 ? -17.835 16.290 16.620 1.00 82.50 109 ALA A CA 1
ATOM 826 C C . ALA A 1 109 ? -18.331 17.731 16.834 1.00 82.50 109 ALA A C 1
ATOM 828 O O . ALA A 1 109 ? -18.506 18.160 17.971 1.00 82.50 109 ALA A O 1
ATOM 829 N N . ARG A 1 110 ? -18.590 18.475 15.751 1.00 80.81 110 ARG A N 1
ATOM 830 C CA . ARG A 1 110 ? -19.174 19.825 15.782 1.00 80.81 110 ARG A CA 1
ATOM 831 C C . ARG A 1 110 ? -20.683 19.851 16.039 1.00 80.81 110 ARG A C 1
ATOM 833 O O . ARG A 1 110 ? -21.250 20.942 16.114 1.00 80.81 110 ARG A O 1
ATOM 840 N N . LYS A 1 111 ? -21.352 18.698 16.186 1.00 69.75 111 LYS A N 1
ATOM 841 C CA . LYS A 1 111 ? -22.775 18.660 16.561 1.00 69.75 111 LYS A CA 1
ATOM 842 C C . LYS A 1 111 ? -22.999 19.427 17.874 1.00 69.75 111 LYS A C 1
ATOM 844 O O . LYS A 1 111 ? -22.221 19.245 18.811 1.00 69.75 111 LYS A O 1
ATOM 849 N N . PRO A 1 112 ? -24.043 20.274 17.960 1.00 65.25 112 PRO A N 1
ATOM 850 C CA . PRO A 1 112 ? -24.290 21.077 19.148 1.00 65.25 112 PRO A CA 1
ATOM 851 C C . PRO A 1 112 ? -24.451 20.163 20.363 1.00 65.25 112 PRO A C 1
ATOM 853 O O . PRO A 1 112 ? -25.286 19.258 20.371 1.00 65.25 112 PRO A O 1
ATOM 856 N N . LEU A 1 113 ? -23.633 20.405 21.387 1.00 69.94 113 LEU A N 1
ATOM 857 C CA . LEU A 1 113 ? -23.830 19.804 22.697 1.00 69.94 113 LEU A CA 1
ATOM 858 C C . LEU A 1 113 ? -25.156 20.339 23.239 1.00 69.94 113 LEU A C 1
ATOM 860 O O . LEU A 1 113 ? -25.316 21.550 23.378 1.00 69.94 113 LEU A O 1
ATOM 864 N N . VAL A 1 114 ? -26.108 19.452 23.526 1.00 74.12 114 VAL A N 1
ATOM 865 C CA . VAL A 1 114 ? -27.306 19.824 24.284 1.00 74.12 114 VAL A CA 1
ATOM 866 C C . VAL A 1 114 ? -26.885 19.838 25.756 1.00 74.12 114 VAL A C 1
ATOM 868 O O . VAL A 1 114 ? -26.564 18.771 26.287 1.00 74.12 114 VAL A O 1
ATOM 871 N N . PRO A 1 115 ? -26.791 21.007 26.414 1.00 72.62 115 PRO A N 1
ATOM 872 C CA . PRO A 1 115 ? -26.391 21.061 27.811 1.00 72.62 115 PRO A CA 1
ATOM 873 C C . PRO A 1 115 ? -27.433 20.334 28.663 1.00 72.62 115 PRO A C 1
ATOM 875 O O . PRO A 1 115 ? -28.630 20.593 28.552 1.00 72.62 115 PRO A O 1
ATOM 878 N N . LEU A 1 116 ? -26.977 19.421 29.520 1.00 74.69 116 LEU A N 1
ATOM 879 C CA . LEU A 1 116 ? -27.838 18.781 30.507 1.00 74.69 116 LEU A CA 1
ATOM 880 C C . LEU A 1 116 ? -28.027 19.767 31.670 1.00 74.69 116 LEU A C 1
ATOM 882 O O . LEU A 1 116 ? -27.138 19.921 32.509 1.00 74.69 116 LEU A O 1
ATOM 886 N N . THR A 1 117 ? -29.150 20.479 31.708 1.00 77.81 117 THR A N 1
ATOM 887 C CA . THR A 1 117 ? -29.527 21.271 32.885 1.00 77.81 117 THR A CA 1
ATOM 888 C C . THR A 1 117 ? -30.051 20.326 33.962 1.00 77.81 117 THR A C 1
ATOM 890 O O . THR A 1 117 ? -30.974 19.556 33.709 1.00 77.81 117 THR A O 1
ATOM 893 N N . LYS A 1 118 ? -29.441 20.356 35.152 1.00 63.56 118 LYS A N 1
ATOM 894 C CA . LYS A 1 118 ? -30.022 19.724 36.340 1.00 63.56 118 LYS A CA 1
ATOM 895 C C . LYS A 1 118 ? -31.180 20.606 36.808 1.00 63.56 118 LYS A C 1
ATOM 897 O O . LYS A 1 118 ? -30.926 21.758 37.159 1.00 63.56 118 LYS A O 1
ATOM 902 N N . GLU A 1 119 ? -32.401 20.083 36.758 1.00 62.47 119 GLU A N 1
ATOM 903 C CA . GLU A 1 119 ? -33.494 20.564 37.615 1.00 62.47 119 GLU A CA 1
ATOM 904 C C . GLU A 1 119 ? -33.239 20.147 39.069 1.00 62.47 119 GLU A C 1
ATOM 906 O O . GLU A 1 119 ? -32.668 19.046 39.278 1.00 62.47 119 GLU A O 1
#

Organism: NCBI:txid62609

Mean predicted aligned error: 5.85 Å

Foldseek 3Di:
DVQVVVCVVVVHQKDFDADPVQATQFMDGVVLVVVCVVVVNDPVDDRSVRTGGPDAAEDEPPDDVVVVVVSCVVVVHQKYFYAHPVRGGPDMDGVVNVVVVVVVVVVVVPPDDPDDDDD

Nearest PDB structures (foldseek):
  2p9m-assembly1_A  TM=8.496E-01  e=7.999E-08  Methanocaldococcus jannaschii DSM 2661
  2p9m-assembly2_C  TM=8.643E-01  e=1.912E-07  Methanocaldococcus jannaschii DSM 2661
  4uuu-assembly1_B  TM=8.481E-01  e=5.978E-07  Homo sapiens
  4uuu-assembly1_A  TM=8.311E-01  e=1.068E-05  Homo sapiens
  7qgt-assembly1_B  TM=7.026E-01  e=2.794E-06  Homo sapiens

Sequence (119 aa):
MEAVRLMSKANTGLVVVVGDDGKVLGVVSERDIIRALANGVDPSTPVDSVGTMNSIVKVHEKDPIIKVAALMAERNVRHVVVVDDYDRLKGVISIRDLLREYDALKELARKPLVPLTKE

Secondary structure (DSSP, 8-state):
-HHHHHHHHHT-SEEEEE-TTSBEEEEEEHHHHHHHHHTT--TTS-GGGTSB-S---EEETTS-HHHHHHHHHHHT-SEEEEE-TT-BEEEEEEHHHHHHHHHHHHHHHTSPP------

InterPro domains:
  IPR000644 CBS domain [PF00571] (2-38)
  IPR000644 CBS domain [PF00571] (55-102)
  IPR000644 CBS domain [PS51371] (1-44)
  IPR000644 CBS domain [PS51371] (52-110)
  IPR000644 CBS domain [SM00116] (2-38)
  IPR000644 CBS domain [SM00116] (55-103)
  IPR046342 CBS domain superfamily [G3DSA:3.10.580.10] (1-114)
  IPR046342 CBS domain superfamily [SSF54631] (2-102)
  IPR051257 Diverse Function CBS-Domain-Containing Protein [PTHR43080] (2-102)